Protein AF-A0A391NQQ5-F1 (afdb_monomer_lite)

Structure (mmCIF, N/CA/C/O backbone):
data_AF-A0A391NQQ5-F1
#
_entry.id   AF-A0A391NQQ5-F1
#
loop_
_atom_site.group_PDB
_atom_site.id
_atom_site.type_symbol
_atom_site.label_atom_id
_atom_site.label_alt_id
_atom_site.label_comp_id
_atom_site.label_asym_id
_atom_site.label_entity_id
_atom_site.label_seq_id
_atom_site.pdbx_PDB_ins_code
_atom_site.Cartn_x
_atom_site.Cartn_y
_atom_site.Cartn_z
_atom_site.occupancy
_atom_site.B_iso_or_equiv
_atom_site.auth_seq_id
_atom_site.auth_comp_id
_atom_site.auth_asym_id
_atom_site.auth_atom_id
_atom_site.pdbx_PDB_model_num
ATOM 1 N N . MET A 1 1 ? -0.383 -14.476 -54.474 1.00 42.78 1 MET A N 1
ATOM 2 C CA . MET A 1 1 ? -0.036 -13.684 -53.275 1.00 42.78 1 M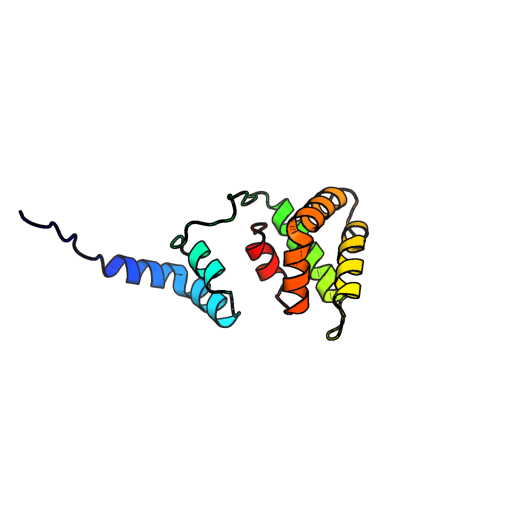ET A CA 1
ATOM 3 C C . MET A 1 1 ? 0.369 -14.666 -52.195 1.00 42.78 1 MET A C 1
ATOM 5 O O . MET A 1 1 ? -0.446 -15.493 -51.816 1.00 42.78 1 MET A O 1
ATOM 9 N N . ARG A 1 2 ? 1.651 -14.689 -51.823 1.00 37.19 2 ARG A N 1
ATOM 10 C CA . ARG A 1 2 ? 2.172 -15.570 -50.772 1.00 37.19 2 ARG A CA 1
ATOM 11 C C . ARG A 1 2 ? 2.042 -14.835 -49.441 1.00 37.19 2 ARG A C 1
ATOM 13 O O . ARG A 1 2 ? 2.660 -13.789 -49.281 1.00 37.19 2 ARG A O 1
ATOM 20 N N . PHE A 1 3 ? 1.238 -15.371 -48.528 1.00 40.78 3 PHE A N 1
ATOM 21 C CA . PHE A 1 3 ? 1.263 -14.967 -47.127 1.00 40.78 3 PHE A CA 1
ATOM 22 C C . PHE A 1 3 ? 2.590 -15.439 -46.525 1.00 40.78 3 PHE A C 1
ATOM 24 O O . PHE A 1 3 ? 2.876 -16.636 -46.510 1.00 40.78 3 PHE A O 1
ATOM 31 N N . PHE A 1 4 ? 3.416 -14.495 -46.077 1.00 37.72 4 PHE A N 1
ATOM 32 C CA . PHE A 1 4 ? 4.528 -14.777 -45.176 1.00 37.72 4 PHE A CA 1
ATOM 33 C C . PHE A 1 4 ? 3.931 -15.057 -43.795 1.00 37.72 4 PHE A C 1
ATOM 35 O O . PHE A 1 4 ? 3.680 -14.140 -43.022 1.00 37.72 4 PHE A O 1
ATOM 42 N N . ILE A 1 5 ? 3.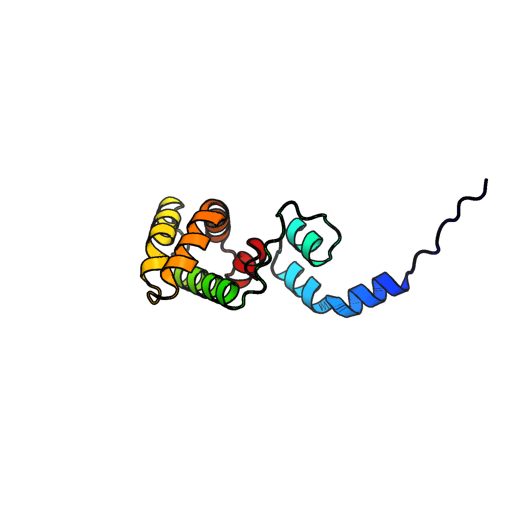650 -16.327 -43.509 1.00 51.38 5 ILE A N 1
ATOM 43 C CA . ILE A 1 5 ? 3.440 -16.782 -42.134 1.00 51.38 5 ILE A CA 1
ATOM 44 C C . ILE A 1 5 ? 4.839 -16.828 -41.514 1.00 51.38 5 ILE A C 1
ATOM 46 O O . ILE A 1 5 ? 5.661 -17.657 -41.908 1.00 51.38 5 ILE A O 1
ATOM 50 N N . ALA A 1 6 ? 5.141 -15.878 -40.627 1.00 46.66 6 ALA A N 1
ATOM 51 C CA . ALA A 1 6 ? 6.384 -15.878 -39.864 1.00 46.66 6 ALA A CA 1
ATOM 52 C C . ALA A 1 6 ? 6.460 -17.160 -39.006 1.00 46.66 6 ALA A C 1
ATOM 54 O O . ALA A 1 6 ? 5.438 -17.577 -38.455 1.00 46.66 6 ALA A O 1
ATOM 55 N N . PRO A 1 7 ? 7.630 -17.813 -38.898 1.00 47.91 7 PRO A N 1
ATOM 56 C CA . PRO A 1 7 ? 7.782 -18.999 -38.066 1.00 47.91 7 PRO A CA 1
ATOM 57 C C . PRO A 1 7 ? 7.549 -18.615 -36.600 1.00 47.91 7 PRO A C 1
ATOM 59 O O . PRO A 1 7 ? 8.195 -17.711 -36.077 1.00 47.91 7 PRO A O 1
ATOM 62 N N . HIS A 1 8 ? 6.602 -19.290 -35.949 1.00 51.69 8 HIS A N 1
ATOM 63 C CA . HIS A 1 8 ? 6.324 -19.123 -34.526 1.00 51.69 8 HIS A CA 1
ATOM 64 C C . HIS A 1 8 ? 7.573 -19.523 -33.715 1.00 51.69 8 HIS A C 1
ATOM 66 O O . HIS A 1 8 ? 8.050 -20.652 -33.875 1.00 51.69 8 HIS A O 1
ATOM 72 N N . PRO A 1 9 ? 8.141 -18.641 -32.873 1.00 53.81 9 PRO A N 1
ATOM 73 C CA . PRO A 1 9 ? 9.364 -18.940 -32.150 1.00 53.81 9 PRO A CA 1
ATOM 74 C C . PRO A 1 9 ? 8.999 -19.725 -30.888 1.00 53.81 9 PRO A C 1
ATOM 76 O O . PRO A 1 9 ? 8.824 -19.152 -29.819 1.00 53.81 9 PRO A O 1
ATOM 79 N N . GLN A 1 10 ? 8.879 -21.048 -31.000 1.00 56.41 10 GLN A N 1
ATOM 80 C CA . GLN A 1 10 ? 8.589 -21.923 -29.851 1.00 56.41 10 GLN A CA 1
ATOM 81 C C . GLN A 1 10 ? 9.610 -21.740 -28.707 1.00 56.41 10 GLN A C 1
ATOM 83 O O . GLN A 1 10 ? 9.241 -21.805 -27.543 1.00 56.41 10 GLN A O 1
ATOM 88 N N . GLY A 1 11 ? 10.853 -21.361 -29.028 1.00 59.81 11 GLY A N 1
ATOM 89 C CA . GLY A 1 11 ? 11.878 -21.047 -28.028 1.00 59.81 11 GLY A CA 1
ATOM 90 C C . GLY A 1 11 ? 11.693 -19.718 -27.286 1.00 59.81 11 GLY A C 1
ATOM 91 O O . GLY A 1 11 ? 12.329 -19.526 -26.258 1.00 59.81 11 GLY A O 1
ATOM 92 N N . LEU A 1 12 ? 10.844 -18.801 -27.769 1.00 64.75 12 LEU A N 1
ATOM 93 C CA . LEU A 1 12 ? 10.547 -17.554 -27.056 1.00 64.75 12 LEU A CA 1
ATOM 94 C C . LEU A 1 12 ? 9.608 -17.823 -25.877 1.00 64.75 12 LEU A C 1
ATOM 96 O O . LEU A 1 12 ? 9.795 -17.253 -24.812 1.00 64.75 12 LEU A O 1
ATOM 100 N N . CYS A 1 13 ? 8.642 -18.728 -26.060 1.00 71.44 13 CYS A N 1
ATOM 101 C CA . CYS A 1 13 ? 7.746 -19.162 -24.992 1.00 71.44 13 CYS A CA 1
ATOM 102 C C . CYS A 1 13 ? 8.518 -19.954 -23.931 1.00 71.44 13 CYS A C 1
ATOM 104 O O . CYS A 1 13 ? 8.403 -19.649 -22.750 1.00 71.44 13 CYS A O 1
ATOM 106 N N . ASP A 1 14 ? 9.386 -20.880 -24.352 1.00 75.69 14 ASP A N 1
ATOM 107 C CA . ASP A 1 14 ? 10.237 -21.629 -23.423 1.00 75.69 14 ASP A CA 1
ATOM 108 C C . ASP A 1 14 ? 11.217 -20.710 -22.677 1.00 75.69 14 ASP A C 1
ATOM 110 O O . ASP A 1 14 ? 11.400 -20.858 -21.472 1.00 75.69 14 ASP A O 1
ATOM 114 N N . ALA A 1 15 ? 11.844 -19.742 -23.354 1.00 69.06 15 ALA A N 1
ATOM 115 C CA . ALA A 1 15 ? 12.742 -18.783 -22.706 1.00 69.06 15 ALA A CA 1
ATOM 116 C C . ALA A 1 15 ? 11.997 -17.878 -21.719 1.00 69.06 15 ALA A C 1
ATOM 118 O O . ALA A 1 15 ? 12.481 -17.663 -20.614 1.00 69.06 15 ALA A O 1
ATOM 119 N N . PHE A 1 16 ? 10.813 -17.401 -22.100 1.00 71.31 16 PHE A N 1
ATOM 120 C CA . PHE A 1 16 ? 9.974 -16.552 -21.264 1.00 71.31 16 PHE A CA 1
ATOM 121 C C . PHE A 1 16 ? 9.477 -17.295 -20.022 1.00 71.31 16 PHE A C 1
ATOM 123 O O . PHE A 1 16 ? 9.625 -16.797 -18.912 1.00 71.31 16 PHE A O 1
ATOM 130 N N . ILE A 1 17 ? 8.969 -18.522 -20.187 1.00 77.50 17 ILE A N 1
ATOM 131 C CA . ILE A 1 17 ? 8.572 -19.367 -19.059 1.00 77.50 17 ILE A CA 1
ATOM 132 C C . ILE A 1 17 ? 9.785 -19.616 -18.170 1.00 77.50 17 ILE A C 1
ATOM 134 O O . ILE A 1 17 ? 9.710 -19.334 -16.991 1.00 77.50 17 ILE A O 1
ATOM 138 N N . ASN A 1 18 ? 10.929 -20.054 -18.699 1.00 74.94 18 ASN A N 1
ATOM 139 C CA . ASN A 1 18 ? 12.100 -20.331 -17.857 1.00 74.94 18 ASN A CA 1
ATOM 140 C C . ASN A 1 18 ? 12.665 -19.083 -17.153 1.00 74.94 18 ASN A C 1
ATOM 142 O O . ASN A 1 18 ? 13.279 -19.215 -16.098 1.00 74.94 18 ASN A O 1
ATOM 146 N N . GLN A 1 19 ? 12.470 -17.892 -17.721 1.00 76.56 19 GLN A N 1
ATOM 147 C CA . GLN A 1 19 ? 12.889 -16.625 -17.123 1.00 76.56 19 GLN A CA 1
ATOM 148 C C . GLN A 1 19 ? 11.928 -16.145 -16.030 1.00 76.56 19 GLN A C 1
ATOM 150 O O . GLN A 1 19 ? 12.387 -15.586 -15.041 1.00 76.56 19 GLN A O 1
ATOM 155 N N . HIS A 1 20 ? 10.625 -16.371 -16.199 1.00 77.81 20 HIS A N 1
ATOM 156 C CA . HIS A 1 20 ? 9.578 -15.802 -15.346 1.00 77.81 20 HIS A CA 1
ATOM 157 C C . HIS A 1 20 ? 8.783 -16.853 -14.560 1.00 77.81 20 HIS A C 1
ATOM 159 O O . HIS A 1 20 ? 7.802 -16.512 -13.910 1.00 77.81 20 HIS A O 1
ATOM 165 N N . PHE A 1 21 ? 9.172 -18.132 -14.610 1.00 81.88 21 PHE A N 1
ATOM 166 C CA . PHE A 1 21 ? 8.405 -19.245 -14.038 1.00 81.88 21 PHE A CA 1
ATOM 167 C C . PHE A 1 21 ? 8.125 -19.042 -12.554 1.00 81.88 21 PHE A C 1
ATOM 169 O O . PHE A 1 21 ? 6.989 -19.194 -12.130 1.00 81.88 21 PHE A O 1
ATOM 176 N N . GLU A 1 22 ? 9.147 -18.682 -11.779 1.00 78.12 22 GLU A N 1
ATOM 177 C CA . GLU A 1 22 ? 9.027 -18.493 -10.332 1.00 78.12 22 GLU A CA 1
ATOM 178 C C . GLU A 1 22 ? 8.100 -17.323 -9.986 1.00 78.12 22 GLU A C 1
ATOM 180 O O . GLU A 1 22 ? 7.257 -17.447 -9.100 1.00 78.12 22 GLU A O 1
ATOM 185 N N . ASP A 1 23 ? 8.211 -16.214 -10.715 1.00 72.25 23 ASP A N 1
ATOM 186 C CA . ASP A 1 23 ? 7.408 -15.014 -10.474 1.00 72.25 23 ASP A CA 1
ATOM 187 C C . ASP A 1 23 ? 5.951 -15.238 -10.894 1.00 72.25 23 ASP A C 1
ATOM 189 O O . ASP A 1 23 ? 5.028 -14.936 -10.141 1.00 72.25 23 ASP A O 1
ATOM 193 N N . LEU A 1 24 ? 5.737 -15.881 -12.045 1.00 72.31 24 LEU A N 1
ATOM 194 C CA . LEU A 1 24 ? 4.412 -16.283 -12.517 1.00 72.31 24 LEU A CA 1
ATOM 195 C C . LEU A 1 24 ? 3.770 -17.312 -11.586 1.00 72.31 24 LEU A C 1
ATOM 197 O O . LEU A 1 24 ? 2.574 -17.236 -11.321 1.00 72.31 24 LEU A O 1
ATOM 201 N N . LEU A 1 25 ? 4.541 -18.272 -11.073 1.00 79.81 25 LEU A N 1
ATOM 202 C CA . LEU A 1 25 ? 4.036 -19.283 -10.149 1.00 79.81 25 LEU A CA 1
ATOM 203 C C . LEU A 1 25 ? 3.636 -18.650 -8.813 1.00 79.81 25 LEU A C 1
ATOM 205 O O . LEU A 1 25 ? 2.571 -18.972 -8.295 1.00 79.81 25 LEU A O 1
ATOM 209 N N . LYS A 1 26 ? 4.439 -17.722 -8.280 1.00 72.06 26 LYS A N 1
ATOM 210 C CA . LYS A 1 26 ? 4.093 -16.961 -7.070 1.00 72.06 26 LYS A CA 1
ATOM 211 C C . LYS A 1 26 ? 2.844 -16.118 -7.277 1.00 72.06 26 LYS A C 1
ATOM 213 O O . LYS A 1 26 ? 1.933 -16.187 -6.459 1.00 72.06 26 LYS A O 1
ATOM 218 N N . ALA A 1 27 ? 2.763 -15.398 -8.390 1.00 68.25 27 ALA A N 1
ATOM 219 C CA . ALA A 1 27 ? 1.613 -14.561 -8.693 1.00 68.25 27 ALA A CA 1
ATOM 220 C C . ALA A 1 27 ? 0.327 -15.396 -8.890 1.00 68.25 27 ALA A C 1
ATOM 222 O O . ALA A 1 27 ? -0.745 -15.018 -8.421 1.00 68.25 27 ALA A O 1
ATOM 223 N N . LEU A 1 28 ? 0.423 -16.592 -9.481 1.00 72.50 28 LEU A N 1
ATOM 224 C CA . LEU A 1 28 ? -0.706 -17.525 -9.591 1.00 72.50 28 LEU A CA 1
ATOM 225 C C . LEU A 1 28 ? -1.119 -18.137 -8.243 1.00 72.50 28 LEU A C 1
ATOM 227 O O . LEU A 1 28 ? -2.311 -18.279 -7.980 1.00 72.50 28 LEU A O 1
ATOM 231 N N . VAL A 1 29 ? -0.162 -18.516 -7.391 1.00 81.62 29 VAL A N 1
ATOM 232 C CA . VAL A 1 29 ? -0.439 -19.114 -6.070 1.00 81.62 29 VAL A CA 1
ATOM 233 C C . VAL A 1 29 ? -1.041 -18.093 -5.106 1.00 81.62 29 VAL A C 1
ATOM 235 O O . VAL A 1 29 ? -1.930 -18.447 -4.335 1.00 81.62 29 VAL A O 1
ATOM 238 N N . ASN A 1 30 ? -0.610 -16.836 -5.191 1.00 75.12 30 ASN A N 1
ATOM 239 C CA . ASN A 1 30 ? -1.123 -15.735 -4.377 1.00 75.12 30 ASN A CA 1
ATOM 240 C C . ASN A 1 30 ? -2.438 -15.146 -4.920 1.00 75.12 30 ASN A C 1
ATOM 242 O O . ASN A 1 30 ? -2.977 -14.216 -4.332 1.00 75.12 30 ASN A O 1
ATOM 246 N N . GLY A 1 31 ? -2.980 -15.692 -6.016 1.00 73.62 31 GLY A N 1
ATOM 247 C CA . GLY A 1 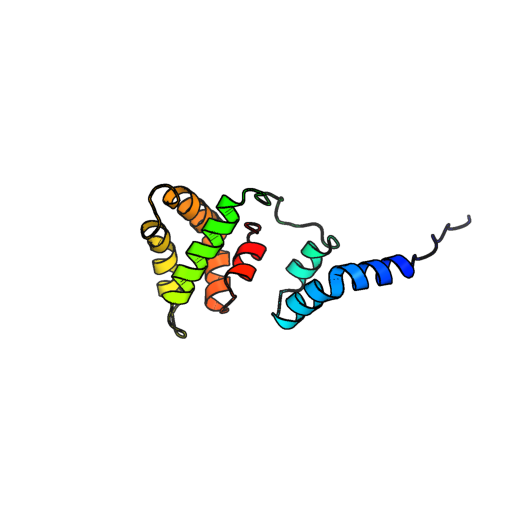31 ? -4.302 -15.318 -6.521 1.00 73.62 31 GLY A CA 1
ATOM 248 C C . GLY A 1 31 ? -4.357 -13.948 -7.194 1.00 73.62 31 GLY A C 1
ATOM 249 O O . GLY A 1 31 ? -5.405 -13.304 -7.150 1.00 73.62 31 GLY A O 1
ATOM 250 N N . TYR A 1 32 ? -3.265 -13.507 -7.829 1.00 70.62 32 TYR A N 1
ATOM 251 C CA . TYR A 1 32 ? -3.250 -12.236 -8.552 1.00 70.62 32 TYR A CA 1
ATOM 252 C C . TYR A 1 32 ? -4.317 -12.237 -9.662 1.00 70.62 32 TYR A C 1
ATOM 254 O O . TYR A 1 32 ? -4.445 -13.228 -10.396 1.00 70.62 32 TYR A O 1
ATOM 262 N N . PRO A 1 33 ? -5.081 -11.143 -9.823 1.00 73.44 33 PRO A N 1
ATOM 263 C CA . PRO A 1 33 ? -6.076 -11.041 -10.878 1.00 73.44 33 PRO A CA 1
ATOM 264 C C . PRO A 1 33 ? -5.432 -11.143 -12.264 1.00 73.44 33 PRO A C 1
ATOM 266 O O . PRO A 1 33 ? -4.295 -10.724 -12.496 1.00 73.44 33 PRO A O 1
ATOM 269 N N . ALA A 1 34 ? -6.185 -11.718 -13.204 1.00 72.81 34 ALA A N 1
ATOM 270 C CA . ALA A 1 34 ? -5.699 -12.010 -14.550 1.00 72.81 34 ALA A CA 1
ATOM 271 C C . ALA A 1 34 ? -5.253 -10.751 -15.313 1.00 72.81 34 ALA A C 1
ATOM 273 O O . ALA A 1 34 ? -4.347 -10.841 -16.140 1.00 72.81 34 ALA A O 1
ATOM 274 N N . ASP A 1 35 ? -5.853 -9.597 -15.017 1.00 63.94 35 ASP A N 1
ATOM 275 C CA . ASP A 1 35 ? -5.503 -8.313 -15.625 1.00 63.94 35 ASP A CA 1
ATOM 276 C C . ASP A 1 35 ? -4.105 -7.844 -15.189 1.00 63.94 35 ASP A C 1
ATOM 278 O O . ASP A 1 35 ? -3.269 -7.556 -16.042 1.00 63.94 35 ASP A O 1
ATOM 282 N N . VAL A 1 36 ? -3.792 -7.916 -13.890 1.00 68.06 36 VAL A N 1
ATOM 283 C CA . VAL A 1 36 ? -2.459 -7.589 -13.343 1.00 68.06 36 VAL A CA 1
ATOM 284 C C . VAL A 1 36 ? -1.398 -8.543 -13.885 1.00 68.06 36 VAL A C 1
ATOM 286 O O . VAL A 1 36 ? -0.320 -8.126 -14.305 1.00 68.06 36 VAL A O 1
ATOM 289 N N . LEU A 1 37 ? -1.718 -9.838 -13.954 1.00 72.56 37 LEU A N 1
ATOM 290 C CA . LEU A 1 37 ? -0.832 -10.825 -14.569 1.00 72.56 37 LEU A CA 1
ATOM 291 C C . LEU A 1 37 ? -0.571 -10.512 -16.045 1.00 72.56 37 LEU A C 1
ATOM 293 O O . LEU A 1 37 ? 0.557 -10.674 -16.501 1.00 72.56 37 LEU A O 1
ATOM 297 N N . CYS A 1 38 ? -1.594 -10.077 -16.786 1.00 70.25 38 CYS A N 1
ATOM 298 C CA . CYS A 1 38 ? -1.495 -9.734 -18.204 1.00 70.25 38 CYS A CA 1
ATOM 299 C C . CYS A 1 38 ? -0.670 -8.459 -18.455 1.00 70.25 38 CYS A C 1
ATOM 301 O O . CYS A 1 38 ? 0.014 -8.356 -19.481 1.00 70.25 38 CYS A O 1
ATOM 303 N N . GLU A 1 39 ? -0.717 -7.507 -17.525 1.00 73.00 39 GLU A N 1
ATOM 304 C CA . GLU A 1 39 ? 0.098 -6.291 -17.540 1.00 73.00 39 GLU A CA 1
ATOM 305 C C . GLU A 1 39 ? 1.561 -6.579 -17.188 1.00 73.00 39 GLU A C 1
ATOM 307 O O . GLU A 1 39 ? 2.451 -6.163 -17.929 1.00 73.00 39 GLU A O 1
ATOM 312 N N . LEU A 1 40 ? 1.825 -7.382 -16.152 1.00 66.69 40 LEU A N 1
ATOM 313 C CA . LEU A 1 40 ? 3.182 -7.764 -15.735 1.00 66.69 40 LEU A CA 1
ATOM 314 C C . LEU A 1 40 ? 3.966 -8.479 -16.851 1.00 66.69 40 LEU A C 1
ATOM 316 O O . LEU A 1 40 ? 5.176 -8.311 -16.988 1.00 66.69 40 LEU A O 1
ATOM 320 N N . ILE A 1 41 ? 3.271 -9.258 -17.685 1.00 71.69 41 ILE A N 1
ATOM 321 C CA . ILE A 1 41 ? 3.858 -9.939 -18.852 1.00 71.69 41 ILE A CA 1
ATOM 322 C C . ILE A 1 41 ? 3.886 -9.069 -20.121 1.00 71.69 41 ILE A C 1
ATOM 324 O O . ILE A 1 41 ? 4.334 -9.537 -21.170 1.00 71.69 41 ILE A O 1
ATOM 328 N N . GLY A 1 42 ? 3.391 -7.829 -20.057 1.00 62.81 42 GLY A N 1
ATOM 329 C CA . GLY A 1 42 ? 3.377 -6.873 -21.167 1.00 62.81 42 GLY A CA 1
ATOM 330 C C . GLY A 1 42 ? 2.478 -7.275 -22.339 1.00 62.81 42 GLY A C 1
ATOM 331 O O . GLY A 1 42 ? 2.721 -6.863 -23.475 1.00 62.81 42 GLY A O 1
ATOM 332 N N . VAL A 1 43 ? 1.471 -8.121 -22.094 1.00 75.31 43 VAL A N 1
ATOM 333 C CA . VAL A 1 43 ? 0.539 -8.618 -23.122 1.00 75.31 43 VAL A CA 1
ATOM 334 C C . VAL A 1 43 ? -0.701 -7.730 -23.223 1.00 75.31 43 VAL A C 1
ATOM 336 O O . VAL A 1 43 ? -1.261 -7.594 -24.314 1.00 75.31 43 VAL A O 1
ATOM 339 N N . CYS A 1 44 ? -1.108 -7.097 -22.121 1.00 77.62 44 CYS A N 1
ATOM 340 C CA . CYS A 1 44 ? -2.216 -6.151 -22.101 1.00 77.62 44 CYS A CA 1
ATOM 341 C C . CYS A 1 44 ? -1.715 -4.700 -22.234 1.00 77.62 44 CYS A C 1
ATOM 343 O O . CYS A 1 44 ? -0.752 -4.324 -21.567 1.00 77.62 44 CYS A O 1
ATOM 345 N N . PRO A 1 45 ? -2.345 -3.865 -23.085 1.00 61.75 45 PRO A N 1
ATOM 346 C CA . PRO A 1 45 ? -2.132 -2.425 -23.049 1.00 61.75 45 PRO A CA 1
ATOM 347 C C . PRO A 1 45 ? -2.788 -1.874 -21.779 1.00 61.75 45 PRO A C 1
ATOM 349 O O . PRO A 1 45 ? -4.011 -1.918 -21.657 1.00 61.75 45 PRO A O 1
ATOM 352 N N . SER A 1 46 ? -1.982 -1.388 -20.839 1.00 59.25 46 SER A N 1
ATOM 353 C CA . SER A 1 46 ? -2.464 -0.847 -19.568 1.00 59.25 46 SER A CA 1
ATOM 354 C C . SER A 1 46 ? -3.439 0.313 -19.801 1.00 59.25 46 SER A C 1
ATOM 356 O O . SER A 1 46 ? -3.154 1.231 -20.575 1.00 59.25 46 SER A O 1
ATOM 358 N N . ALA A 1 47 ? -4.600 0.265 -19.141 1.00 53.66 47 ALA A N 1
ATOM 359 C CA . ALA A 1 47 ? -5.553 1.382 -19.071 1.00 53.66 47 ALA A CA 1
ATOM 360 C C . ALA A 1 47 ? -5.191 2.390 -17.965 1.00 53.66 47 ALA A C 1
ATOM 362 O O . ALA A 1 47 ? -5.803 3.453 -17.868 1.00 53.66 47 ALA A O 1
ATOM 363 N N . VAL A 1 48 ? -4.180 2.068 -17.159 1.00 50.12 48 VAL A N 1
ATOM 364 C CA . VAL A 1 48 ? -3.506 3.002 -16.265 1.00 50.12 48 VAL A CA 1
ATOM 365 C C . VAL A 1 48 ? -2.431 3.689 -17.099 1.00 50.12 48 VAL A C 1
ATOM 367 O O . VAL A 1 48 ? -1.481 3.047 -17.547 1.00 50.12 48 VAL A O 1
ATOM 370 N N . GLU A 1 49 ? -2.597 4.983 -17.384 1.00 45.47 49 GLU A N 1
ATOM 371 C CA . GLU A 1 49 ? -1.480 5.784 -17.883 1.00 45.47 49 GLU A CA 1
ATOM 372 C C . GLU A 1 49 ? -0.339 5.635 -16.872 1.00 45.47 49 GLU A C 1
ATOM 374 O O . GLU A 1 49 ? -0.451 6.071 -15.730 1.00 45.47 49 GLU A O 1
ATOM 379 N N . ALA A 1 50 ? 0.717 4.935 -17.286 1.00 44.03 50 ALA A N 1
ATOM 380 C CA . ALA A 1 50 ? 1.857 4.591 -16.460 1.00 44.03 50 ALA A CA 1
ATOM 381 C C . ALA A 1 50 ? 2.557 5.852 -15.932 1.00 44.03 50 ALA A C 1
ATOM 383 O O . ALA A 1 50 ? 3.470 6.395 -16.553 1.00 44.03 50 ALA A O 1
ATOM 384 N N . ILE A 1 51 ? 2.148 6.279 -14.747 1.00 45.69 51 ILE A N 1
ATOM 385 C CA . ILE A 1 51 ? 3.047 6.760 -13.706 1.00 45.69 51 ILE A CA 1
ATOM 386 C C . ILE A 1 51 ? 3.346 5.558 -12.812 1.00 45.69 51 ILE A C 1
ATOM 388 O O . ILE A 1 51 ? 2.911 5.495 -11.672 1.00 45.69 51 ILE A O 1
ATOM 392 N N . VAL A 1 52 ? 4.074 4.574 -13.357 1.00 47.59 52 VAL A N 1
ATOM 393 C CA . VAL A 1 52 ? 4.876 3.707 -12.490 1.00 47.59 52 VAL A CA 1
ATOM 394 C C . VAL A 1 52 ? 5.914 4.647 -11.907 1.00 47.59 52 VAL A C 1
ATOM 396 O O . VAL A 1 52 ? 6.830 5.095 -12.606 1.00 47.59 52 VAL A O 1
ATOM 399 N N . SER A 1 53 ? 5.689 5.063 -10.669 1.00 51.44 53 SER A N 1
ATOM 400 C CA . SER A 1 53 ? 6.668 5.842 -9.941 1.00 51.44 53 SER A CA 1
ATOM 401 C C . SER A 1 53 ? 7.830 4.893 -9.675 1.00 51.44 53 SER A C 1
ATOM 403 O O . SER A 1 53 ? 7.827 4.175 -8.687 1.00 51.44 53 SER A O 1
ATOM 405 N N . ASP A 1 54 ? 8.866 4.925 -10.518 1.00 54.16 54 ASP A N 1
ATOM 406 C CA . ASP A 1 54 ? 10.211 4.379 -10.230 1.00 54.16 54 ASP A CA 1
ATOM 407 C C . ASP A 1 54 ? 10.869 5.125 -9.037 1.00 54.16 54 ASP A C 1
ATOM 409 O O . ASP A 1 54 ? 12.090 5.205 -8.903 1.00 54.16 54 ASP A O 1
ATOM 413 N N . ASP A 1 55 ? 10.049 5.763 -8.197 1.00 69.44 55 ASP A N 1
ATOM 414 C CA . ASP A 1 55 ? 10.431 6.441 -6.987 1.00 69.44 55 ASP A CA 1
ATOM 415 C C . ASP A 1 55 ? 10.337 5.420 -5.844 1.00 69.44 55 ASP A C 1
ATOM 417 O O . ASP A 1 55 ? 9.239 5.085 -5.388 1.00 69.44 55 ASP A O 1
ATOM 421 N N . PRO A 1 56 ? 11.474 4.889 -5.364 1.00 78.94 56 PRO A N 1
ATOM 422 C CA . PRO A 1 56 ? 11.482 3.891 -4.300 1.00 78.94 56 PRO A CA 1
ATOM 423 C C . PRO A 1 56 ? 10.858 4.409 -2.996 1.00 78.94 56 PRO A C 1
ATOM 425 O O . PRO A 1 56 ? 10.504 3.603 -2.131 1.00 78.94 56 PRO A O 1
ATOM 428 N N . LEU A 1 57 ? 10.707 5.731 -2.833 1.00 86.69 57 LEU A N 1
ATOM 429 C CA . LEU A 1 57 ? 9.977 6.314 -1.712 1.00 86.69 57 LEU A CA 1
ATOM 430 C C . LEU A 1 57 ? 8.489 5.981 -1.795 1.00 86.69 57 LEU A C 1
ATOM 432 O O . LEU A 1 57 ? 7.900 5.630 -0.779 1.00 86.69 57 LEU A O 1
ATOM 436 N N . TRP A 1 58 ? 7.904 6.048 -2.988 1.00 87.38 58 TRP A N 1
ATOM 437 C CA . TRP A 1 58 ? 6.477 5.839 -3.203 1.00 87.38 58 TRP A CA 1
ATOM 438 C C . TRP A 1 58 ? 6.064 4.388 -2.910 1.00 87.38 58 TRP A C 1
ATOM 440 O O . TRP A 1 58 ? 5.125 4.160 -2.147 1.00 87.38 58 TRP A O 1
ATOM 450 N N . CYS A 1 59 ? 6.848 3.409 -3.384 1.00 89.75 59 CYS A N 1
ATOM 451 C CA . CYS A 1 59 ? 6.684 1.997 -3.011 1.00 89.75 59 CYS A CA 1
ATOM 452 C C . CYS A 1 59 ? 6.798 1.797 -1.485 1.00 89.75 59 CYS A C 1
ATOM 454 O O . CYS A 1 59 ? 5.929 1.187 -0.865 1.00 89.75 59 CYS A O 1
ATOM 456 N N . SER A 1 60 ? 7.817 2.398 -0.853 1.00 91.50 60 SER A N 1
ATOM 457 C CA . SER A 1 60 ? 8.033 2.282 0.600 1.00 91.50 60 SER A CA 1
ATOM 458 C C . SER A 1 60 ? 6.894 2.889 1.426 1.00 91.50 60 SER A C 1
ATOM 460 O O . SER A 1 60 ? 6.537 2.354 2.475 1.00 91.50 60 SER A O 1
ATOM 462 N N . VAL A 1 61 ? 6.336 4.023 0.986 1.00 93.62 61 VAL A N 1
ATOM 463 C CA . VAL A 1 61 ? 5.190 4.668 1.643 1.00 93.62 61 VAL A CA 1
ATOM 464 C C . VAL A 1 61 ? 3.963 3.779 1.531 1.00 93.62 61 VAL A C 1
ATOM 466 O O . VAL A 1 61 ? 3.296 3.564 2.540 1.00 93.62 61 VAL A O 1
ATOM 469 N N . CYS A 1 62 ? 3.704 3.217 0.350 1.00 94.94 62 CYS A N 1
ATOM 470 C CA . CYS A 1 62 ? 2.594 2.297 0.164 1.00 94.94 62 CYS A CA 1
ATOM 471 C C . CYS A 1 62 ? 2.700 1.079 1.087 1.00 94.94 62 CYS A C 1
ATOM 473 O O . CYS A 1 62 ? 1.779 0.822 1.862 1.00 94.94 62 CYS A O 1
ATOM 475 N N . GLU A 1 63 ? 3.833 0.370 1.070 1.00 93.81 63 GLU A N 1
ATOM 476 C CA . GLU A 1 63 ? 4.018 -0.832 1.890 1.00 93.81 63 GLU A CA 1
ATOM 477 C C . GLU A 1 63 ? 3.867 -0.523 3.383 1.00 93.81 63 GLU A C 1
ATOM 479 O O . GLU A 1 63 ? 3.240 -1.286 4.122 1.00 93.81 63 GLU A O 1
ATOM 484 N N . LEU A 1 64 ? 4.399 0.619 3.829 1.00 94.31 64 LEU A N 1
ATOM 485 C CA . LEU A 1 64 ? 4.296 1.062 5.215 1.00 94.31 64 LEU A CA 1
ATOM 486 C C . LEU A 1 64 ? 2.846 1.356 5.618 1.00 94.31 64 LEU A C 1
ATOM 488 O O . LEU A 1 64 ? 2.406 0.901 6.671 1.00 94.31 64 LEU A O 1
ATOM 492 N N . VAL A 1 65 ? 2.106 2.101 4.796 1.00 95.12 65 VAL A N 1
ATOM 493 C CA . VAL A 1 65 ? 0.699 2.444 5.052 1.00 95.12 65 VAL A CA 1
ATOM 494 C C . VAL A 1 65 ? -0.161 1.191 5.072 1.00 95.12 65 VAL A C 1
ATOM 496 O O . VAL A 1 65 ? -0.916 0.985 6.018 1.00 95.12 65 VAL A O 1
ATOM 499 N N . MET A 1 66 ? -0.007 0.326 4.073 1.00 94.88 66 MET A N 1
ATOM 500 C CA . MET A 1 66 ? -0.777 -0.908 3.973 1.00 94.88 66 MET A CA 1
ATOM 501 C C . MET A 1 66 ? -0.486 -1.859 5.134 1.00 94.88 66 MET A C 1
ATOM 503 O O . MET A 1 66 ? -1.416 -2.444 5.676 1.00 94.88 66 MET A O 1
ATOM 507 N N . SER A 1 67 ? 0.768 -1.950 5.583 1.00 93.62 67 SER A N 1
ATOM 508 C CA . SER A 1 67 ? 1.118 -2.746 6.767 1.00 93.62 67 SER A CA 1
ATOM 509 C C . SER A 1 67 ? 0.511 -2.170 8.049 1.00 93.62 67 SER A C 1
ATOM 511 O O . SER A 1 67 ? -0.004 -2.916 8.872 1.00 93.62 67 SER A O 1
ATOM 513 N N . LEU A 1 68 ? 0.527 -0.841 8.221 1.00 93.56 68 LEU A N 1
ATOM 514 C CA . LEU A 1 68 ? -0.103 -0.190 9.378 1.00 93.56 68 LEU A CA 1
ATOM 515 C C . LEU A 1 68 ? -1.611 -0.438 9.419 1.00 93.56 68 LEU A C 1
ATOM 517 O O . LEU A 1 68 ? -2.180 -0.613 10.497 1.00 93.56 68 LEU A O 1
ATOM 521 N N . ILE A 1 69 ? -2.251 -0.431 8.251 1.00 93.44 69 ILE A N 1
ATOM 522 C CA . ILE A 1 69 ? -3.673 -0.720 8.120 1.00 93.44 69 ILE A CA 1
ATOM 523 C C . ILE A 1 69 ? -3.950 -2.185 8.460 1.00 93.44 69 ILE A C 1
ATOM 525 O O . ILE A 1 69 ? -4.827 -2.434 9.281 1.00 93.44 69 ILE A O 1
ATOM 529 N N . ASP A 1 70 ? -3.194 -3.125 7.892 1.00 89.56 70 ASP A N 1
ATOM 530 C CA . ASP A 1 70 ? -3.336 -4.570 8.137 1.00 89.56 70 ASP A CA 1
ATOM 531 C C . ASP A 1 70 ? -3.136 -4.925 9.622 1.00 89.56 70 ASP A C 1
ATOM 533 O O . ASP A 1 70 ? -3.923 -5.663 10.209 1.00 89.56 70 ASP A O 1
ATOM 537 N N . ASP A 1 71 ? -2.156 -4.297 10.280 1.00 90.38 71 ASP A N 1
ATOM 538 C CA . ASP A 1 71 ? -1.910 -4.456 11.719 1.00 90.38 71 ASP A CA 1
ATOM 539 C C . ASP A 1 71 ? -3.039 -3.877 12.598 1.00 90.38 71 ASP A C 1
ATOM 541 O O . ASP A 1 71 ? -3.173 -4.250 13.770 1.00 90.38 71 ASP A O 1
ATOM 545 N N . THR A 1 72 ? -3.824 -2.933 12.068 1.00 90.38 72 THR A N 1
ATOM 546 C CA . THR A 1 72 ? -4.875 -2.215 12.809 1.00 90.38 72 THR A CA 1
ATOM 547 C C . THR A 1 72 ? -6.273 -2.768 12.535 1.00 90.38 72 THR A C 1
ATOM 549 O O . THR A 1 72 ? -7.125 -2.721 13.427 1.00 90.38 72 THR A O 1
ATOM 552 N N . LEU A 1 73 ? -6.535 -3.263 11.325 1.00 89.56 73 LEU A N 1
ATOM 553 C CA . LEU A 1 73 ? -7.834 -3.797 10.932 1.00 89.56 73 LEU A CA 1
ATOM 554 C C . LEU A 1 73 ? -8.122 -5.125 11.629 1.00 89.56 73 LEU A C 1
ATOM 556 O O . LEU A 1 73 ? -7.271 -5.998 11.782 1.00 89.56 73 LEU A O 1
ATOM 560 N N . GLU A 1 74 ? -9.379 -5.297 12.025 1.00 87.88 74 GLU A N 1
ATOM 561 C CA . GLU A 1 74 ? -9.876 -6.579 12.498 1.00 87.88 74 GLU A CA 1
ATOM 562 C C . GLU A 1 74 ? -10.497 -7.346 11.324 1.00 87.88 74 GLU A C 1
ATOM 564 O O . GLU A 1 74 ? -11.026 -6.768 10.377 1.00 87.88 74 GLU A O 1
ATOM 569 N N . LYS A 1 75 ? -10.503 -8.680 11.406 1.00 80.31 75 LYS A N 1
ATOM 570 C CA . LYS A 1 75 ? -10.998 -9.560 10.330 1.00 80.31 75 LYS A CA 1
ATOM 571 C C . LYS A 1 75 ? -12.451 -9.285 9.894 1.00 80.31 75 LYS A C 1
ATOM 573 O O . LYS A 1 75 ? -12.829 -9.649 8.786 1.00 80.31 75 LYS A O 1
ATOM 578 N N . ASP A 1 76 ? -13.253 -8.675 10.765 1.00 83.94 76 ASP A N 1
ATOM 579 C CA . ASP A 1 76 ? -14.666 -8.365 10.527 1.00 83.94 76 ASP A CA 1
ATOM 580 C C . ASP A 1 76 ? -14.924 -6.848 10.400 1.00 83.94 76 ASP A C 1
ATOM 582 O O . ASP A 1 76 ? -16.060 -6.397 10.581 1.00 83.94 76 ASP A O 1
ATOM 586 N N . SER A 1 77 ? -13.886 -6.053 10.107 1.00 89.06 77 SER A N 1
ATOM 587 C CA . SER A 1 77 ? -14.019 -4.611 9.905 1.00 89.06 77 SER A CA 1
ATOM 588 C C . SER A 1 77 ? -14.975 -4.284 8.755 1.00 89.06 77 SER A C 1
ATOM 590 O O . SER A 1 77 ? -14.966 -4.880 7.677 1.00 89.06 77 SER A O 1
ATOM 592 N N . THR A 1 78 ? -15.835 -3.305 8.997 1.00 91.81 78 THR A N 1
ATOM 593 C CA . THR A 1 78 ? -16.791 -2.781 8.026 1.00 91.81 78 THR A CA 1
ATOM 594 C C . THR A 1 78 ? -16.118 -1.809 7.064 1.00 91.81 78 THR A C 1
ATOM 596 O O . THR A 1 78 ? -15.111 -1.182 7.384 1.00 91.81 78 THR A O 1
ATOM 599 N N . GLN A 1 79 ? -16.733 -1.597 5.899 1.00 90.38 79 GLN A N 1
ATOM 600 C CA . GLN A 1 79 ? -16.243 -0.611 4.933 1.00 90.38 79 GLN A CA 1
ATOM 601 C C . GLN A 1 79 ? -16.057 0.790 5.551 1.00 90.38 79 GLN A C 1
ATOM 603 O O . GLN A 1 79 ? -15.069 1.454 5.269 1.00 90.38 79 GLN A O 1
ATOM 608 N N . GLN A 1 80 ? -16.965 1.215 6.436 1.00 91.88 80 GLN A N 1
ATOM 609 C CA . GLN A 1 80 ? -16.876 2.520 7.107 1.00 91.88 80 GLN A CA 1
ATOM 610 C C . GLN A 1 80 ? -15.685 2.616 8.069 1.00 91.88 80 GLN A C 1
ATOM 612 O O . GLN A 1 80 ? -15.121 3.692 8.243 1.00 91.88 80 GLN A O 1
ATOM 617 N N . GLU A 1 81 ? -15.300 1.508 8.706 1.00 92.19 81 GLU A N 1
ATOM 618 C CA . GLU A 1 81 ? -14.108 1.463 9.560 1.00 92.19 81 GLU A CA 1
ATOM 619 C C . GLU A 1 81 ? -12.830 1.526 8.721 1.00 92.19 81 GLU A C 1
ATOM 621 O O . GLU A 1 81 ? -11.891 2.220 9.105 1.00 92.19 81 GLU A O 1
ATOM 626 N N . ILE A 1 82 ? -12.822 0.876 7.552 1.00 93.62 82 ILE A N 1
ATOM 627 C CA . ILE A 1 82 ? -11.720 0.947 6.583 1.00 93.62 82 ILE A CA 1
ATOM 628 C C . ILE A 1 82 ? -11.555 2.377 6.050 1.00 93.62 82 ILE A C 1
ATOM 630 O O . ILE A 1 82 ? -10.446 2.905 6.069 1.00 93.62 82 ILE A O 1
ATOM 634 N N . GLU A 1 83 ? -12.649 3.020 5.632 1.00 93.50 83 GLU A N 1
ATOM 635 C CA . GLU A 1 83 ? -12.665 4.421 5.177 1.00 93.50 83 GLU A CA 1
ATOM 636 C C . GLU A 1 83 ? -12.079 5.354 6.249 1.00 93.50 83 GLU A C 1
ATOM 638 O O . GLU A 1 83 ? -11.140 6.104 5.992 1.00 93.50 83 GLU A O 1
ATOM 643 N N . HIS A 1 84 ? -12.548 5.238 7.494 1.00 93.31 84 HIS A N 1
ATOM 644 C CA . HIS A 1 84 ? -12.045 6.063 8.594 1.00 93.31 84 HIS A CA 1
ATOM 645 C C . HIS A 1 84 ? -10.561 5.801 8.914 1.00 93.31 84 HIS A C 1
ATOM 647 O O . HIS A 1 84 ? -9.833 6.694 9.365 1.00 93.31 84 HIS A O 1
ATOM 653 N N . LEU A 1 85 ? -10.095 4.565 8.740 1.00 94.12 85 LEU A N 1
ATOM 654 C CA . LEU A 1 85 ? -8.693 4.233 8.952 1.00 94.12 85 LEU A CA 1
ATOM 655 C C . LEU A 1 85 ? -7.810 4.827 7.849 1.00 94.12 85 LEU A C 1
ATOM 657 O O . LEU A 1 85 ? -6.790 5.433 8.172 1.00 94.12 85 LEU A O 1
ATOM 661 N N . LEU A 1 86 ? -8.227 4.746 6.583 1.00 94.75 86 LEU A N 1
ATOM 662 C CA . LEU A 1 86 ? -7.543 5.398 5.461 1.00 94.75 86 LEU A CA 1
ATOM 663 C C . LEU A 1 86 ? -7.459 6.921 5.642 1.00 94.75 86 LEU A C 1
ATOM 665 O O . LEU A 1 86 ? -6.397 7.496 5.416 1.00 94.75 86 LEU A O 1
ATOM 669 N N . ASP A 1 87 ? -8.515 7.555 6.157 1.00 92.31 87 ASP A N 1
ATOM 670 C CA . ASP A 1 87 ? -8.543 8.997 6.456 1.00 92.31 87 ASP A CA 1
ATOM 671 C C . ASP A 1 87 ? -7.524 9.435 7.523 1.00 92.31 87 ASP A C 1
ATOM 673 O O . ASP A 1 87 ? -7.174 10.614 7.615 1.00 92.31 87 ASP A O 1
ATOM 677 N N . SER A 1 88 ? -7.077 8.518 8.386 1.00 94.25 88 SER A N 1
ATOM 678 C CA . SER A 1 88 ? -6.262 8.857 9.560 1.00 94.25 88 SER A CA 1
ATOM 679 C C . SER A 1 88 ? -4.875 8.223 9.574 1.00 94.25 88 SER A C 1
ATOM 681 O O . SER A 1 88 ? -3.994 8.732 10.273 1.00 94.25 88 SER A O 1
ATOM 683 N N . VAL A 1 89 ? -4.632 7.171 8.790 1.00 94.88 89 VAL A N 1
ATOM 684 C CA . VAL A 1 89 ? -3.363 6.428 8.790 1.00 94.88 89 VAL A CA 1
ATOM 685 C C . VAL A 1 89 ? -2.166 7.312 8.433 1.00 94.88 89 VAL A C 1
ATOM 687 O O . VAL A 1 89 ? -1.107 7.180 9.046 1.00 94.88 89 VAL A O 1
ATOM 690 N N . CYS A 1 90 ? -2.332 8.275 7.523 1.00 95.94 90 CYS A N 1
ATOM 691 C CA . CYS A 1 90 ? -1.244 9.164 7.110 1.00 95.94 90 CYS A CA 1
ATOM 692 C C . CYS A 1 90 ? -0.730 10.046 8.256 1.00 95.94 90 CYS A C 1
ATOM 694 O O . CYS A 1 90 ? 0.466 10.327 8.325 1.00 95.94 90 CYS A O 1
ATOM 696 N N . SER A 1 91 ? -1.585 10.380 9.229 1.00 95.06 91 SER A N 1
ATOM 697 C CA . SER A 1 91 ? -1.197 11.144 10.426 1.00 95.06 91 SER A CA 1
ATOM 698 C C . SER A 1 91 ? -0.319 10.357 11.411 1.00 95.06 91 SER A C 1
ATOM 700 O O . SER A 1 91 ? 0.278 10.937 12.321 1.00 95.06 91 SER A O 1
ATOM 702 N N . LEU A 1 92 ? -0.235 9.032 11.245 1.00 93.06 92 LEU A N 1
ATOM 703 C CA . LEU A 1 92 ? 0.625 8.154 12.041 1.00 93.06 92 LEU A CA 1
ATOM 704 C C . LEU A 1 92 ? 2.057 8.098 11.492 1.00 93.06 92 LEU A C 1
ATOM 706 O O . LEU A 1 92 ? 2.964 7.615 12.176 1.00 93.06 92 LEU A O 1
ATOM 710 N N . LEU A 1 93 ? 2.272 8.587 10.268 1.00 92.25 93 LEU A N 1
ATOM 711 C CA . LEU A 1 93 ? 3.578 8.613 9.632 1.00 92.25 93 LEU A CA 1
ATOM 712 C C . LEU A 1 93 ? 4.428 9.796 10.118 1.00 92.25 93 LEU A C 1
ATOM 714 O O . LEU A 1 93 ? 3.918 10.815 10.586 1.00 92.25 93 LEU A O 1
ATOM 718 N N . PRO A 1 94 ? 5.763 9.709 9.979 1.00 91.88 94 PRO A N 1
ATOM 719 C CA . PRO A 1 94 ? 6.619 10.879 10.097 1.00 91.88 94 PRO A CA 1
ATOM 720 C C . PRO A 1 94 ? 6.173 11.994 9.141 1.00 91.88 94 P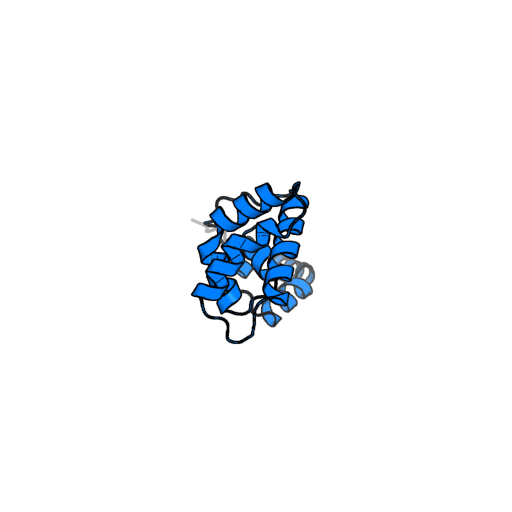RO A C 1
ATOM 722 O O . PRO A 1 94 ? 5.880 11.737 7.977 1.00 91.88 94 PRO A O 1
ATOM 725 N N . SER A 1 95 ? 6.243 13.248 9.591 1.00 91.44 95 SER A N 1
ATOM 726 C CA . SER A 1 95 ? 5.749 14.420 8.845 1.00 91.44 95 SER A CA 1
ATOM 727 C C . SER A 1 95 ? 6.358 14.634 7.452 1.00 91.44 95 SER A C 1
ATOM 729 O O . SER A 1 95 ? 5.818 15.392 6.653 1.00 91.44 95 SER A O 1
ATOM 731 N N . PHE A 1 96 ? 7.492 13.999 7.142 1.00 88.88 96 PHE A N 1
ATOM 732 C CA . PHE A 1 96 ? 8.092 14.052 5.807 1.00 88.88 96 PHE A CA 1
ATOM 733 C C . PHE A 1 96 ? 7.455 13.072 4.804 1.00 88.88 96 PHE A C 1
ATOM 735 O O . PHE A 1 96 ? 7.702 13.219 3.612 1.00 88.88 96 PHE A O 1
ATOM 742 N N . LEU A 1 97 ? 6.668 12.095 5.273 1.00 92.44 97 LEU A N 1
ATOM 743 C CA . LEU A 1 97 ? 5.932 11.118 4.456 1.00 92.44 97 LEU A CA 1
ATOM 744 C C . LEU A 1 97 ? 4.427 11.397 4.402 1.00 92.44 97 LEU A C 1
ATOM 746 O O . LEU A 1 97 ? 3.763 10.912 3.495 1.00 92.44 97 LEU A O 1
ATOM 750 N N . GLU A 1 98 ? 3.898 12.168 5.355 1.00 92.62 98 GLU A N 1
ATOM 751 C CA . GLU A 1 98 ? 2.465 12.470 5.490 1.00 92.62 98 GLU A CA 1
ATOM 752 C C . GLU A 1 98 ? 1.853 12.971 4.174 1.00 92.62 98 GLU A C 1
ATOM 754 O O . GLU A 1 98 ? 0.905 12.376 3.681 1.00 92.62 98 GLU A O 1
ATOM 759 N N . GLY A 1 99 ? 2.469 13.967 3.526 1.00 92.81 99 GLY A N 1
ATOM 760 C CA . GLY A 1 99 ? 1.944 14.506 2.265 1.00 92.81 99 GLY A CA 1
ATOM 761 C C . GLY A 1 99 ? 1.973 13.520 1.090 1.00 92.81 99 GLY A C 1
ATOM 762 O O . GLY A 1 99 ? 1.132 13.606 0.199 1.00 92.81 99 GLY A O 1
ATOM 763 N N . GLU A 1 100 ? 2.921 12.584 1.094 1.00 91.19 100 GLU A N 1
ATOM 764 C CA . GLU A 1 100 ? 3.037 11.549 0.064 1.00 91.19 100 GLU A CA 1
ATOM 765 C C . GLU A 1 100 ? 1.973 10.459 0.277 1.00 91.19 100 GLU A C 1
ATOM 767 O O . GLU A 1 100 ? 1.300 10.030 -0.659 1.00 91.19 100 GLU A O 1
ATOM 772 N N . CYS A 1 101 ? 1.739 10.087 1.538 1.00 95.25 101 CYS A N 1
ATOM 773 C CA . CYS A 1 101 ? 0.644 9.209 1.932 1.00 95.25 101 CYS A CA 1
ATOM 774 C C . CYS A 1 101 ? -0.722 9.815 1.599 1.00 95.25 101 CYS 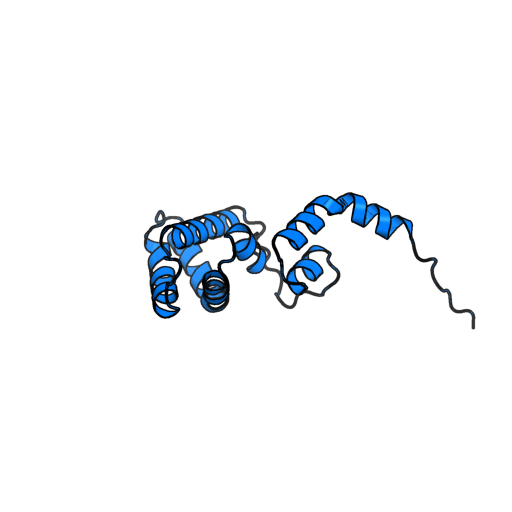A C 1
ATOM 776 O O . CYS A 1 101 ? -1.538 9.143 0.973 1.00 95.25 101 CYS A O 1
ATOM 778 N N . ASP A 1 102 ? -0.953 11.083 1.947 1.00 95.19 102 ASP A N 1
ATOM 779 C CA . ASP A 1 102 ? -2.219 11.770 1.673 1.00 95.19 102 ASP A CA 1
ATOM 780 C C . ASP A 1 102 ? -2.520 11.784 0.170 1.00 95.19 102 ASP A C 1
ATOM 782 O O . ASP A 1 102 ? -3.648 11.523 -0.251 1.00 95.19 102 ASP A O 1
ATOM 786 N N . ALA A 1 103 ? -1.504 12.048 -0.659 1.00 91.88 103 ALA A N 1
ATOM 787 C CA . ALA A 1 103 ? -1.638 12.014 -2.111 1.00 91.88 103 ALA A CA 1
ATOM 788 C C . ALA A 1 103 ? -1.985 10.608 -2.625 1.00 91.88 103 ALA A C 1
ATOM 790 O O . ALA A 1 103 ? -2.824 10.469 -3.519 1.00 91.88 103 ALA A O 1
ATOM 791 N N . MET A 1 104 ? -1.366 9.569 -2.059 1.00 92.38 104 MET A N 1
ATOM 792 C CA . MET A 1 104 ? -1.618 8.175 -2.423 1.00 92.38 104 MET A CA 1
ATOM 793 C C . MET A 1 104 ? -3.038 7.753 -2.053 1.00 92.38 104 MET A C 1
ATOM 795 O O . MET A 1 104 ? -3.772 7.270 -2.917 1.00 92.38 104 MET A O 1
ATOM 799 N N . VAL A 1 105 ? -3.439 7.973 -0.797 1.00 94.56 105 VAL A N 1
ATOM 800 C CA . VAL A 1 105 ? -4.777 7.637 -0.302 1.00 94.56 105 VAL A CA 1
ATOM 801 C C . VAL A 1 105 ? -5.818 8.378 -1.129 1.00 94.56 105 VAL A C 1
ATOM 803 O O . VAL A 1 105 ? -6.660 7.729 -1.733 1.00 94.56 105 VAL A O 1
ATOM 806 N N . ALA A 1 106 ? -5.699 9.696 -1.303 1.00 93.06 106 ALA A N 1
ATOM 807 C CA . ALA A 1 106 ? -6.670 10.476 -2.074 1.00 93.06 106 ALA A CA 1
ATOM 808 C C . ALA A 1 106 ? -6.795 10.046 -3.550 1.00 93.06 106 ALA A C 1
ATOM 810 O O . ALA A 1 106 ? -7.844 10.241 -4.165 1.00 93.06 106 ALA A O 1
ATOM 811 N N . THR A 1 107 ? -5.734 9.489 -4.140 1.00 90.38 107 THR A N 1
ATOM 812 C CA . THR A 1 107 ? -5.740 9.035 -5.541 1.00 90.38 107 THR A CA 1
ATOM 813 C C . THR A 1 107 ? -6.356 7.645 -5.688 1.00 90.38 107 THR A C 1
ATOM 815 O O . THR A 1 107 ? -7.089 7.397 -6.647 1.00 90.38 107 THR A O 1
ATOM 818 N N . TYR A 1 108 ? -6.064 6.742 -4.751 1.00 92.75 108 TYR A N 1
ATOM 819 C CA . TYR A 1 108 ? -6.364 5.316 -4.880 1.00 92.75 108 TYR A CA 1
ATOM 820 C C . TYR A 1 108 ? -7.401 4.796 -3.876 1.00 92.75 108 TYR A C 1
ATOM 822 O O . TYR A 1 108 ? -7.688 3.603 -3.889 1.00 92.75 108 TYR A O 1
ATOM 830 N N . GLU A 1 109 ? -8.005 5.661 -3.056 1.00 91.56 109 GLU A N 1
ATOM 831 C CA . GLU A 1 109 ? -8.946 5.317 -1.978 1.00 91.56 109 GLU A CA 1
ATOM 832 C C . GLU A 1 109 ? -9.971 4.230 -2.354 1.00 91.56 109 GLU A C 1
ATOM 834 O O . GLU A 1 109 ? -10.035 3.232 -1.636 1.00 91.56 109 GLU A O 1
ATOM 839 N N . PRO A 1 110 ? -10.715 4.305 -3.482 1.00 91.62 110 PRO A N 1
ATOM 840 C CA . PRO A 1 110 ? -11.704 3.274 -3.805 1.00 91.62 110 PRO A CA 1
ATOM 841 C C . PRO A 1 110 ? -11.080 1.886 -4.003 1.00 91.62 110 PRO A C 1
ATOM 843 O O . PRO A 1 110 ? -11.668 0.879 -3.615 1.00 91.62 110 PRO A O 1
ATOM 846 N N . LEU A 1 111 ? -9.884 1.843 -4.595 1.00 91.88 111 LEU A N 1
ATOM 847 C CA . LEU A 1 111 ? -9.143 0.613 -4.855 1.00 91.88 111 LEU A CA 1
ATOM 848 C C . LEU A 1 111 ? -8.495 0.085 -3.570 1.00 91.88 111 LEU A C 1
ATOM 850 O O . LEU A 1 111 ? -8.530 -1.118 -3.332 1.00 91.88 111 LEU A O 1
ATOM 854 N N . LEU A 1 112 ? -7.984 0.967 -2.704 1.00 93.62 112 LEU A N 1
ATOM 855 C CA . LEU A 1 112 ? -7.476 0.594 -1.380 1.00 93.62 112 LEU A CA 1
ATOM 856 C C . LEU A 1 112 ? -8.583 -0.021 -0.515 1.00 93.62 112 LEU A C 1
ATOM 858 O O . LEU A 1 112 ? -8.369 -1.070 0.083 1.00 93.62 112 LEU A O 1
ATOM 862 N N . ILE A 1 113 ? -9.785 0.566 -0.498 1.00 93.25 113 ILE A N 1
ATOM 863 C CA . ILE A 1 113 ? -10.942 0.006 0.219 1.00 93.25 113 ILE A CA 1
ATOM 864 C C . ILE A 1 113 ? -11.285 -1.384 -0.318 1.00 93.25 113 ILE A C 1
ATOM 866 O O . ILE A 1 113 ? -11.431 -2.322 0.463 1.00 93.25 113 ILE A O 1
ATOM 870 N N . GLU A 1 114 ? -11.405 -1.534 -1.641 1.00 91.38 114 GLU A N 1
ATOM 871 C CA . GLU A 1 114 ? -11.685 -2.834 -2.255 1.00 91.38 114 GLU A CA 1
ATOM 872 C C . GLU A 1 114 ? -10.612 -3.861 -1.888 1.00 91.38 114 GLU A C 1
ATOM 874 O O . GLU A 1 114 ? -10.936 -4.998 -1.542 1.00 91.38 114 GLU A O 1
ATOM 879 N N . ALA A 1 115 ? -9.343 -3.463 -1.913 1.00 91.31 115 ALA A N 1
ATOM 880 C CA . ALA A 1 115 ? -8.243 -4.356 -1.609 1.00 91.31 115 ALA A CA 1
ATOM 881 C C . ALA A 1 115 ? -8.242 -4.822 -0.148 1.00 91.31 115 ALA A C 1
ATOM 883 O O . ALA A 1 115 ? -8.051 -6.008 0.116 1.00 91.31 115 ALA A O 1
ATOM 884 N N . LEU A 1 116 ? -8.531 -3.912 0.782 1.00 91.56 116 LEU A N 1
ATOM 885 C CA . LEU A 1 116 ? -8.627 -4.199 2.213 1.00 91.56 116 LEU A CA 1
ATOM 886 C C . LEU A 1 116 ? -9.847 -5.067 2.546 1.00 91.56 116 LEU A C 1
ATOM 888 O O . LEU A 1 116 ? -9.741 -5.997 3.337 1.00 91.56 116 LEU A O 1
ATOM 892 N N . VAL A 1 117 ? -10.992 -4.839 1.893 1.00 91.06 117 VAL A N 1
ATOM 893 C CA . VAL A 1 117 ? -12.186 -5.697 2.036 1.00 91.06 117 VAL A CA 1
ATOM 894 C C . VAL A 1 117 ? -11.920 -7.126 1.549 1.00 91.06 117 VAL A C 1
ATOM 896 O O . VAL A 1 117 ? -12.493 -8.077 2.083 1.00 91.06 117 VAL A O 1
ATOM 899 N N . ASN A 1 118 ? -11.068 -7.285 0.534 1.00 89.62 118 ASN A N 1
ATOM 900 C CA . ASN A 1 118 ? -10.687 -8.585 -0.014 1.00 89.62 118 ASN A CA 1
ATOM 901 C C . ASN A 1 118 ? -9.445 -9.201 0.652 1.00 89.62 118 ASN A C 1
ATOM 903 O O . ASN A 1 118 ? -9.023 -10.274 0.217 1.00 89.62 118 ASN A O 1
ATOM 907 N N . ASP A 1 119 ? -8.902 -8.579 1.707 1.00 88.62 119 ASP A N 1
ATOM 908 C CA . ASP A 1 119 ? -7.765 -9.096 2.485 1.00 88.62 119 ASP A CA 1
ATOM 909 C C . ASP A 1 119 ? -6.504 -9.299 1.613 1.00 88.62 119 ASP A C 1
ATOM 911 O O . ASP A 1 119 ? -5.771 -10.282 1.758 1.00 88.62 119 ASP A O 1
ATOM 915 N N . TYR A 1 120 ? -6.274 -8.409 0.633 1.00 88.62 120 TYR A N 1
ATOM 916 C CA . TYR A 1 120 ? -5.074 -8.478 -0.206 1.00 88.62 120 TYR A CA 1
ATOM 917 C C . TYR A 1 120 ? -3.823 -8.053 0.573 1.00 88.62 120 TYR A C 1
ATOM 919 O O . TYR A 1 120 ? -3.853 -7.047 1.283 1.00 88.62 120 TYR A O 1
ATOM 927 N N . PRO A 1 121 ? -2.692 -8.762 0.398 1.00 90.06 121 PRO A N 1
ATOM 928 C CA . PRO A 1 121 ? -1.474 -8.444 1.126 1.00 90.06 121 PRO A CA 1
ATOM 929 C C . PRO A 1 121 ? -0.843 -7.126 0.627 1.00 90.06 121 PRO A C 1
ATOM 931 O O . PRO A 1 121 ? -0.985 -6.788 -0.555 1.00 90.06 121 PRO A O 1
ATOM 934 N N . PRO A 1 122 ? -0.120 -6.386 1.493 1.00 91.00 122 PRO A N 1
ATOM 935 C CA . PRO A 1 122 ? 0.427 -5.059 1.189 1.00 91.00 122 PRO A CA 1
ATOM 936 C C . PRO A 1 122 ? 1.218 -4.955 -0.121 1.00 91.00 122 PRO A C 1
ATOM 938 O O . PRO A 1 122 ? 1.000 -4.030 -0.899 1.00 91.00 122 PRO A O 1
ATOM 941 N N . ASP A 1 123 ? 2.091 -5.924 -0.398 1.00 88.19 123 ASP A N 1
ATOM 942 C CA . ASP A 1 123 ? 2.916 -5.979 -1.611 1.00 88.19 123 ASP A CA 1
ATOM 943 C C . ASP A 1 123 ? 2.063 -6.064 -2.885 1.00 88.19 123 ASP A C 1
ATOM 945 O O . ASP A 1 123 ? 2.350 -5.424 -3.898 1.00 88.19 123 ASP A O 1
ATOM 949 N N . THR A 1 124 ? 0.968 -6.818 -2.819 1.00 86.88 124 THR A N 1
ATOM 950 C CA . THR A 1 124 ? 0.011 -6.954 -3.916 1.00 86.88 124 THR A CA 1
ATOM 951 C C . THR A 1 124 ? -0.749 -5.654 -4.147 1.00 86.88 124 THR A C 1
ATOM 953 O O . THR A 1 124 ? -0.874 -5.227 -5.293 1.00 86.88 124 THR A O 1
ATOM 956 N N . VAL A 1 125 ? -1.214 -4.993 -3.085 1.00 91.19 125 VAL A N 1
ATOM 957 C CA . VAL A 1 125 ? -1.935 -3.714 -3.206 1.00 91.19 125 VAL A CA 1
ATOM 958 C C . VAL A 1 125 ? -1.034 -2.633 -3.797 1.00 91.19 125 VAL A C 1
ATOM 960 O O . VAL A 1 125 ? -1.448 -1.916 -4.708 1.00 91.19 125 VAL A O 1
ATOM 963 N N . CYS A 1 126 ? 0.218 -2.561 -3.345 1.00 91.50 126 CYS A N 1
ATOM 964 C CA . CYS A 1 126 ? 1.176 -1.580 -3.842 1.00 91.50 126 CYS A CA 1
ATOM 965 C C . CYS A 1 126 ? 1.556 -1.805 -5.307 1.00 91.50 126 CYS A C 1
ATOM 967 O O . CYS A 1 126 ? 1.683 -0.830 -6.047 1.00 91.50 126 CYS A O 1
ATOM 969 N N . ALA A 1 127 ? 1.633 -3.063 -5.751 1.00 87.00 127 ALA A N 1
ATOM 970 C CA . ALA A 1 127 ? 1.786 -3.397 -7.165 1.00 87.00 127 ALA A CA 1
ATOM 971 C C . ALA A 1 127 ? 0.549 -3.013 -8.004 1.00 87.00 127 ALA A C 1
ATOM 973 O O . ALA A 1 127 ? 0.666 -2.507 -9.118 1.00 87.00 127 ALA A O 1
ATOM 974 N N . MET A 1 128 ? -0.662 -3.222 -7.474 1.00 84.62 128 MET A N 1
ATOM 975 C CA . MET A 1 128 ? -1.914 -2.908 -8.180 1.00 84.62 128 MET A CA 1
ATOM 976 C C . MET A 1 128 ? -2.087 -1.414 -8.463 1.00 84.62 128 MET A C 1
ATOM 978 O O . MET A 1 128 ? -2.620 -1.051 -9.510 1.00 84.62 128 MET A O 1
ATOM 982 N N . ILE A 1 129 ? -1.645 -0.548 -7.548 1.00 86.06 129 ILE A N 1
ATOM 983 C CA . ILE A 1 129 ? -1.709 0.911 -7.734 1.00 86.06 129 ILE A CA 1
ATOM 984 C C . ILE A 1 129 ? -0.493 1.474 -8.486 1.00 86.06 129 ILE A C 1
ATOM 986 O O . ILE A 1 129 ? -0.360 2.692 -8.606 1.00 86.06 129 ILE A O 1
ATOM 990 N N . GLY A 1 130 ? 0.409 0.609 -8.969 1.00 82.94 130 GLY A N 1
ATOM 991 C CA . GLY A 1 130 ? 1.643 1.001 -9.654 1.00 82.94 130 GLY A CA 1
ATOM 992 C C . GLY A 1 130 ? 2.625 1.754 -8.758 1.00 82.94 130 GLY A C 1
ATOM 993 O O . GLY A 1 130 ? 3.445 2.529 -9.262 1.00 82.94 130 GLY A O 1
ATOM 994 N N . ALA A 1 131 ? 2.503 1.593 -7.434 1.00 85.88 131 ALA A N 1
ATOM 995 C CA . ALA A 1 131 ? 3.456 2.163 -6.494 1.00 85.88 131 ALA A CA 1
ATOM 996 C C . ALA A 1 131 ? 4.738 1.336 -6.412 1.00 85.88 131 ALA A C 1
ATOM 998 O O . ALA A 1 131 ? 5.814 1.893 -6.195 1.00 85.88 131 ALA A O 1
ATOM 999 N N . CYS A 1 132 ? 4.573 0.034 -6.621 1.00 83.56 132 CYS A N 1
ATOM 1000 C CA . CYS A 1 132 ? 5.568 -0.961 -6.967 1.00 83.56 132 CYS A CA 1
ATOM 1001 C C . CYS A 1 132 ? 5.045 -1.686 -8.240 1.00 83.56 132 CYS A C 1
ATOM 1003 O O . CYS A 1 132 ? 5.751 -2.586 -8.729 1.00 83.56 132 CYS A O 1
#

Secondary structure (DSSP, 8-state):
-----PPP-HHHHHHHHHHHHHHHHHHHHTT--HHHHHHHTT-S--SS-------HHHHHHHHHHHHHHHHH--TT--HHHHHHHHHHHGGGS-TTTHHHHHHHHHHHHHHHHHHHHTT--HHHHHHHTT--

pLDDT: mean 79.7, std 15.86, range [37.19, 95.94]

Sequence (132 aa):
MRFFIA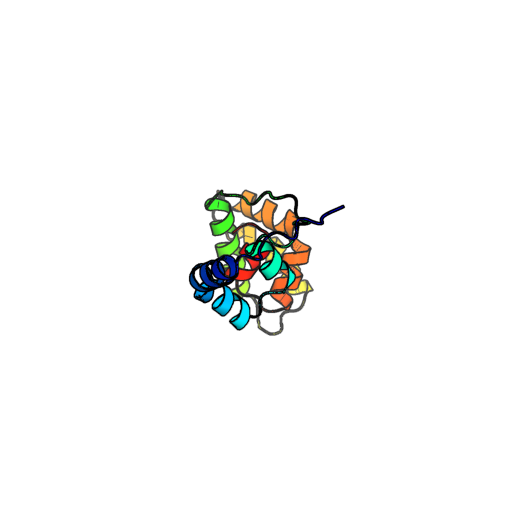PHPQGLCDAFINQHFEDLLKALVNGYPADVLCELIGVCPSAVEAIVSDDPLWCSVCELVMSLIDDTLEKDSTQQEIEHLLDSVCSLLPSFLEGECDAMVATYEPLLIEALVNDYPPDTVCAMIGAC

Radius of gyration: 18.79 Å; chains: 1; bounding box: 30×36×66 Å

Organism: NCBI:txid797122

Foldseek 3Di:
DDDPPDDDPPVVVVVLCVVCVVVLVVCVVLPPDPVLVCVVSVNDDDPPPDPLPPPVLLLVLQLVLQVVLLVVDDPPDDLVNSLVSLVCSLVVDDPVCSVSSVVLCVVCVVVSSVCVNVVRHSNSSCSVSSSD

InterPro domains:
  IPR007856 Saposin-like type B, region 1 [PF05184] (59-94)
  IPR008138 Saposin B type, region 2 [PF03489] (12-44)
  IPR008138 Saposin B type, region 2 [PF03489] (100-132)
  IPR008139 Saposin B type domain [PS50015] (55-132)
  IPR008139 Saposin B type domain [SM00741] (57-132)
  IPR008373 Saposin [PR01797] (20-38)
  IPR008373 Saposin [PR01797] (88-110)
  IPR008373 Saposin [PR01797] (110-132)
  IPR011001 Saposin-like [SSF47862] (8-46)
  IPR011001 Saposin-like [SSF47862] (56-132)
  IPR051428 Sphingolipid Activators and Surfactant Proteins [PTHR11480] (58-132)